Protein AF-A0AA90J756-F1 (afdb_monomer_lite)

Structure (mmCIF, N/CA/C/O backbone):
data_AF-A0AA90J756-F1
#
_entry.id   AF-A0AA90J756-F1
#
loop_
_atom_site.group_PDB
_atom_site.id
_atom_site.type_symbol
_atom_site.label_atom_id
_atom_site.label_alt_id
_atom_site.label_comp_id
_atom_site.label_asym_id
_atom_site.label_entity_id
_atom_site.label_seq_id
_atom_site.pdbx_PDB_ins_code
_atom_site.Cartn_x
_atom_site.Cartn_y
_atom_site.Cartn_z
_atom_site.occupancy
_atom_site.B_iso_or_equiv
_atom_site.auth_seq_id
_atom_site.auth_comp_id
_atom_site.auth_asym_id
_atom_site.auth_atom_id
_atom_site.pdbx_PDB_model_num
ATOM 1 N N . MET A 1 1 ? 8.817 -15.604 -20.008 1.00 68.88 1 MET A N 1
ATOM 2 C CA . MET A 1 1 ? 7.650 -16.110 -19.243 1.00 68.88 1 MET A CA 1
ATOM 3 C C . MET A 1 1 ? 7.463 -15.385 -17.914 1.00 68.88 1 MET A C 1
ATOM 5 O O . MET A 1 1 ? 6.362 -14.918 -17.663 1.00 68.88 1 MET A O 1
ATOM 9 N N . LEU A 1 2 ? 8.520 -15.205 -17.112 1.00 84.31 2 LEU A N 1
ATOM 10 C CA . LEU A 1 2 ? 8.449 -14.545 -15.800 1.00 84.31 2 LEU A CA 1
ATOM 11 C C . LEU A 1 2 ? 7.890 -13.107 -15.841 1.00 84.31 2 LEU A C 1
ATOM 13 O O . LEU A 1 2 ? 7.062 -12.756 -15.016 1.00 84.31 2 LEU A O 1
ATOM 17 N N . PHE A 1 3 ? 8.257 -12.312 -16.851 1.00 90.69 3 PHE A N 1
ATOM 18 C CA . PHE A 1 3 ? 7.803 -10.922 -17.002 1.00 90.69 3 PHE A CA 1
ATOM 19 C C . PHE A 1 3 ? 6.272 -10.767 -17.060 1.00 90.69 3 PHE A C 1
ATOM 21 O O . PHE A 1 3 ? 5.706 -9.915 -16.380 1.00 90.69 3 PHE A O 1
ATOM 28 N N . ASN A 1 4 ? 5.591 -11.639 -17.810 1.00 91.50 4 ASN A N 1
ATOM 29 C CA . ASN A 1 4 ? 4.132 -11.604 -17.942 1.00 91.50 4 ASN A CA 1
ATOM 30 C C . ASN A 1 4 ? 3.438 -11.947 -16.615 1.00 91.50 4 ASN A C 1
ATOM 32 O O . ASN A 1 4 ? 2.439 -11.328 -16.256 1.00 91.50 4 ASN A O 1
ATOM 36 N N . ILE A 1 5 ? 4.001 -12.901 -15.866 1.00 92.44 5 ILE A N 1
ATOM 37 C CA . ILE A 1 5 ? 3.497 -13.295 -14.546 1.00 92.44 5 ILE A CA 1
ATOM 38 C C . ILE A 1 5 ? 3.707 -12.157 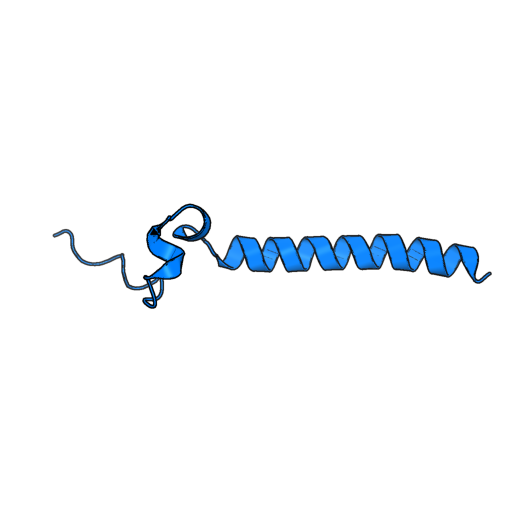-13.542 1.00 92.44 5 ILE A C 1
ATOM 40 O O . ILE A 1 5 ? 2.791 -11.845 -12.787 1.00 92.44 5 ILE A O 1
ATOM 44 N N . THR A 1 6 ? 4.863 -11.487 -13.570 1.00 94.69 6 THR A N 1
ATOM 45 C CA . THR A 1 6 ? 5.151 -10.340 -12.698 1.00 94.69 6 THR A CA 1
ATOM 46 C C . THR A 1 6 ? 4.185 -9.186 -12.945 1.00 94.69 6 THR A C 1
ATOM 48 O O . THR A 1 6 ? 3.642 -8.634 -11.992 1.00 94.69 6 THR A O 1
ATOM 51 N N . ILE A 1 7 ? 3.917 -8.845 -14.209 1.00 94.94 7 ILE A N 1
ATOM 52 C CA . ILE A 1 7 ? 2.952 -7.790 -14.553 1.00 94.94 7 ILE A CA 1
ATOM 53 C C . ILE A 1 7 ? 1.545 -8.175 -14.088 1.00 94.94 7 ILE A C 1
ATOM 55 O O . ILE A 1 7 ? 0.870 -7.363 -13.456 1.00 94.94 7 ILE A O 1
ATOM 59 N N . GLY A 1 8 ? 1.122 -9.418 -14.334 1.00 94.31 8 GLY A N 1
ATOM 60 C CA . GLY A 1 8 ? -0.166 -9.918 -13.854 1.00 94.31 8 GLY A CA 1
ATOM 61 C C . GLY A 1 8 ? -0.284 -9.826 -12.330 1.00 94.31 8 GLY A C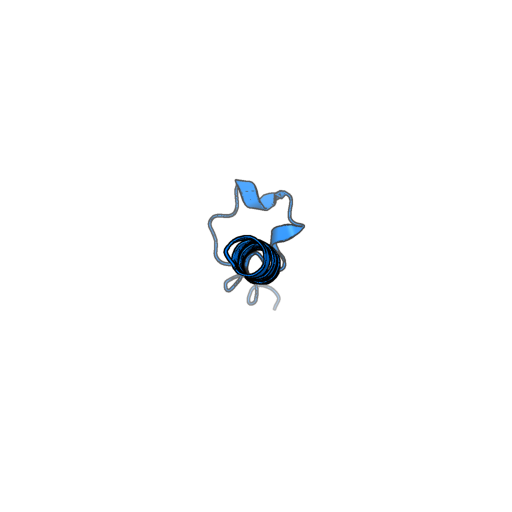 1
ATOM 62 O O . GLY A 1 8 ? -1.244 -9.254 -11.816 1.00 94.31 8 GLY A O 1
ATOM 63 N N . ALA A 1 9 ? 0.721 -10.309 -11.599 1.00 95.31 9 ALA A N 1
ATOM 64 C CA . ALA A 1 9 ? 0.747 -10.283 -10.140 1.00 95.31 9 ALA A CA 1
ATOM 65 C C . ALA A 1 9 ? 0.742 -8.856 -9.573 1.00 95.31 9 ALA A C 1
ATOM 67 O O . ALA A 1 9 ? 0.081 -8.610 -8.566 1.00 95.31 9 ALA A O 1
ATOM 68 N N . LEU A 1 10 ? 1.420 -7.9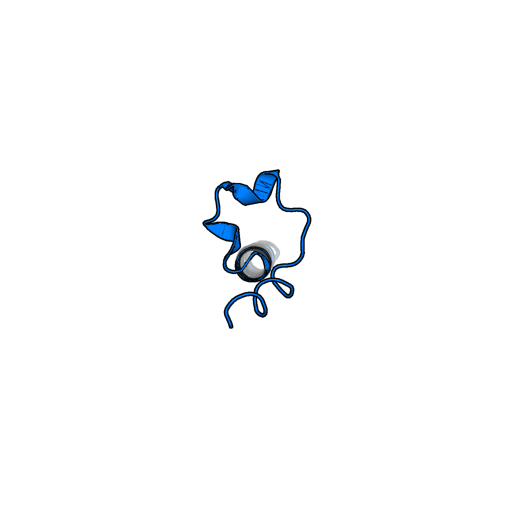04 -10.222 1.00 95.88 10 LEU A N 1
ATOM 69 C CA . LEU A 1 10 ? 1.395 -6.500 -9.813 1.00 95.88 10 LEU A CA 1
ATOM 70 C C . LEU A 1 10 ? 0.001 -5.887 -9.970 1.00 95.88 10 LEU A C 1
ATOM 72 O O . LEU A 1 10 ? -0.474 -5.233 -9.044 1.00 95.88 10 LEU A O 1
ATOM 76 N N . ILE A 1 11 ? -0.681 -6.130 -11.093 1.00 95.75 11 ILE A N 1
ATOM 77 C CA . ILE A 1 11 ? -2.033 -5.603 -11.334 1.00 95.75 11 ILE A CA 1
ATOM 78 C C . ILE A 1 11 ? -3.035 -6.227 -10.355 1.00 95.75 11 ILE A C 1
ATOM 80 O O . ILE A 1 11 ? -3.734 -5.502 -9.645 1.00 95.75 11 ILE A O 1
ATOM 84 N N . PHE A 1 12 ? -3.080 -7.561 -10.269 1.00 95.38 12 PHE A N 1
ATOM 85 C CA . PHE A 1 12 ? -4.003 -8.267 -9.375 1.00 95.38 12 PHE A CA 1
ATOM 86 C C . PHE A 1 12 ? -3.700 -7.994 -7.900 1.00 95.38 12 PHE A C 1
ATOM 88 O O . PHE A 1 12 ? -4.619 -7.756 -7.117 1.00 95.38 12 PHE A O 1
ATOM 95 N N . GLY A 1 13 ? -2.423 -7.969 -7.520 1.00 96.19 13 GLY A N 1
ATOM 96 C CA . GLY A 1 13 ? -1.989 -7.641 -6.166 1.00 96.19 13 GLY A CA 1
ATOM 97 C C . GLY A 1 13 ? -2.369 -6.216 -5.775 1.00 96.19 13 GLY A C 1
ATOM 98 O O . GLY A 1 13 ? -2.898 -6.000 -4.685 1.00 96.19 13 GLY A O 1
ATOM 99 N N . TYR A 1 14 ? -2.181 -5.247 -6.674 1.00 94.62 14 TYR A N 1
ATOM 100 C CA . TYR A 1 14 ? -2.572 -3.861 -6.426 1.00 94.62 14 TYR A CA 1
ATOM 101 C C . TYR A 1 14 ? -4.095 -3.696 -6.344 1.00 94.62 14 TYR A C 1
ATOM 103 O O . TYR A 1 14 ? -4.600 -3.044 -5.427 1.00 94.62 14 TYR A O 1
ATOM 111 N N . ALA A 1 15 ? -4.853 -4.337 -7.236 1.00 95.38 15 ALA A N 1
ATOM 112 C CA . ALA A 1 15 ? -6.313 -4.340 -7.180 1.00 95.38 15 ALA A CA 1
ATOM 113 C C . ALA A 1 15 ? -6.831 -4.961 -5.867 1.00 95.38 15 ALA A C 1
ATOM 115 O O . ALA A 1 15 ? -7.657 -4.366 -5.177 1.00 95.38 15 ALA A O 1
ATOM 116 N N . ALA A 1 16 ? -6.283 -6.104 -5.448 1.00 95.25 16 ALA A N 1
ATOM 117 C CA . ALA A 1 16 ? -6.635 -6.727 -4.174 1.00 95.25 16 ALA A CA 1
ATOM 118 C C . ALA A 1 16 ? -6.275 -5.831 -2.974 1.00 95.25 16 ALA A C 1
ATOM 120 O O . ALA A 1 16 ? -7.087 -5.643 -2.066 1.00 95.25 16 ALA A O 1
ATOM 121 N N . TRP A 1 17 ? -5.086 -5.221 -2.979 1.00 94.06 17 TRP A N 1
ATOM 122 C CA . TRP A 1 17 ? -4.639 -4.335 -1.905 1.00 94.06 17 TRP A CA 1
ATOM 123 C C . TRP A 1 17 ? -5.501 -3.076 -1.788 1.00 94.06 17 TRP A C 1
ATOM 125 O O . TRP A 1 17 ? -5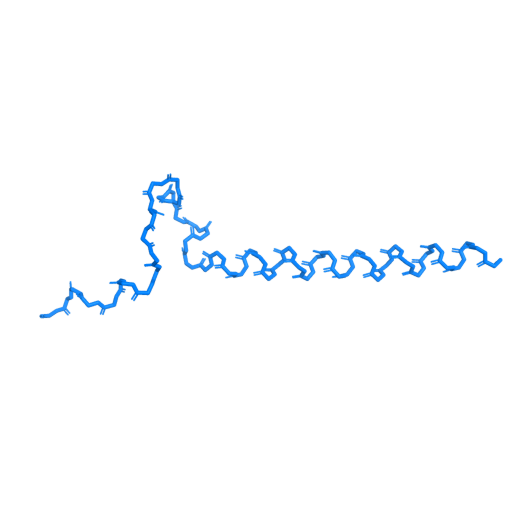.869 -2.672 -0.682 1.00 94.06 17 TRP A O 1
ATOM 135 N N . THR A 1 18 ? -5.863 -2.468 -2.918 1.00 91.56 18 THR A N 1
ATOM 136 C CA . THR A 1 18 ? -6.744 -1.294 -2.943 1.00 91.56 18 THR A CA 1
ATOM 137 C C . THR A 1 18 ? -8.141 -1.633 -2.439 1.00 91.56 18 THR A C 1
ATOM 139 O O . THR A 1 18 ? -8.651 -0.893 -1.601 1.00 91.56 18 THR A O 1
ATOM 142 N N . LEU A 1 19 ? -8.716 -2.774 -2.834 1.00 90.38 19 LEU A N 1
ATOM 143 C CA . LEU A 1 19 ? -9.995 -3.256 -2.307 1.00 90.38 19 LEU A CA 1
ATOM 144 C C . LEU A 1 19 ? -9.928 -3.513 -0.799 1.00 90.38 19 LEU A C 1
ATOM 146 O O . LEU A 1 19 ? -10.784 -3.026 -0.068 1.00 90.38 19 LEU A O 1
ATOM 150 N N . ILE A 1 20 ? -8.889 -4.184 -0.293 1.00 88.12 20 ILE A N 1
ATOM 151 C CA . ILE A 1 20 ? -8.719 -4.423 1.151 1.00 88.12 20 ILE A CA 1
ATOM 152 C C . ILE A 1 20 ? -8.570 -3.103 1.914 1.00 88.12 20 ILE A C 1
ATOM 154 O O . ILE A 1 20 ? -9.197 -2.909 2.958 1.00 88.12 20 ILE A O 1
ATOM 158 N N . LYS A 1 21 ? -7.771 -2.164 1.398 1.00 85.56 21 LYS A N 1
ATOM 159 C CA . LYS A 1 21 ? -7.595 -0.833 1.992 1.00 85.56 21 LYS A CA 1
ATOM 160 C C . LYS A 1 21 ? -8.904 -0.049 1.981 1.00 85.56 21 LYS A C 1
ATOM 162 O O . LYS A 1 21 ? -9.222 0.608 2.972 1.00 85.56 21 LYS A O 1
ATOM 167 N N . PHE A 1 22 ? -9.660 -0.130 0.890 1.00 81.38 22 PHE A N 1
ATOM 168 C CA . PHE A 1 22 ? -10.942 0.542 0.739 1.00 81.38 22 PHE A CA 1
ATOM 169 C C . PHE A 1 22 ? -11.999 -0.073 1.651 1.00 81.38 22 PHE A C 1
ATOM 171 O O . PHE A 1 22 ? -12.679 0.672 2.338 1.00 81.38 22 PHE A O 1
ATOM 178 N N . VAL A 1 23 ? -12.068 -1.400 1.776 1.00 80.88 23 VAL A N 1
ATOM 179 C CA . VAL A 1 23 ? -12.943 -2.094 2.733 1.00 80.88 23 VAL A CA 1
ATOM 180 C C . VAL A 1 23 ? -12.545 -1.760 4.169 1.00 80.88 23 VAL A C 1
ATOM 182 O O . VAL A 1 23 ? -13.407 -1.438 4.978 1.00 80.88 23 VAL A O 1
ATOM 185 N N . LYS A 1 24 ? -11.250 -1.741 4.507 1.00 71.44 24 LYS A N 1
ATOM 186 C CA . LYS A 1 24 ? -10.771 -1.335 5.840 1.00 71.44 24 LYS A CA 1
ATOM 187 C C . LYS A 1 24 ? -11.093 0.131 6.146 1.00 71.44 24 LYS A C 1
ATOM 189 O O . LYS A 1 24 ? -11.400 0.462 7.287 1.00 71.44 24 LYS A O 1
ATOM 194 N N . ARG A 1 25 ? -11.050 1.008 5.139 1.00 65.44 25 ARG A N 1
ATOM 195 C CA . ARG A 1 25 ? -11.454 2.418 5.254 1.00 65.44 25 ARG A CA 1
ATOM 196 C C . ARG A 1 25 ? -12.975 2.585 5.289 1.00 65.44 25 ARG A C 1
ATOM 198 O O . ARG A 1 25 ? -13.459 3.423 6.033 1.00 65.44 25 ARG A O 1
ATOM 205 N N . SER A 1 26 ? -13.718 1.763 4.560 1.00 63.78 26 SER A N 1
ATOM 206 C CA . SER A 1 26 ? -15.182 1.734 4.541 1.00 63.78 26 SER A CA 1
ATOM 207 C C . SER A 1 26 ? -15.735 1.220 5.873 1.00 63.78 26 SER A C 1
ATOM 209 O O . SER A 1 26 ? -16.656 1.815 6.421 1.00 63.78 26 SER A O 1
ATOM 211 N N . ARG A 1 27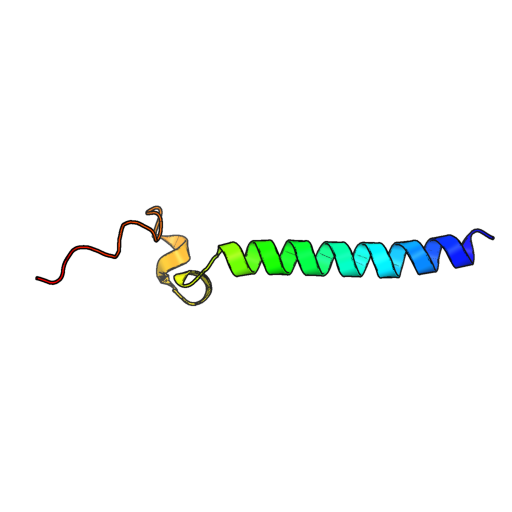 ? -15.077 0.225 6.488 1.00 59.22 27 ARG A N 1
ATOM 212 C CA . ARG A 1 27 ? -15.365 -0.249 7.853 1.00 59.22 27 ARG A CA 1
ATOM 213 C C . ARG A 1 27 ? -15.070 0.783 8.945 1.00 59.22 27 ARG A C 1
ATOM 215 O O . ARG A 1 27 ? -15.599 0.643 10.038 1.00 59.22 27 ARG A O 1
ATOM 222 N N . LYS A 1 28 ? -14.278 1.832 8.672 1.00 59.16 28 LYS A N 1
ATOM 223 C CA . LYS A 1 28 ? -14.173 2.986 9.586 1.00 59.16 28 LYS A CA 1
ATOM 224 C C . LYS A 1 28 ? -15.430 3.869 9.578 1.00 59.16 28 LYS A C 1
ATOM 226 O O . LYS A 1 28 ? -15.550 4.726 10.449 1.00 59.16 28 LYS A O 1
ATOM 231 N N . GLY A 1 29 ? -16.368 3.643 8.653 1.00 60.88 29 GLY A N 1
ATOM 232 C CA . GLY A 1 29 ? -17.713 4.216 8.666 1.00 60.88 29 GLY A CA 1
ATOM 233 C C . GLY A 1 29 ? -17.747 5.735 8.854 1.00 60.88 29 GLY A C 1
ATOM 234 O O . GLY A 1 29 ? -16.824 6.457 8.471 1.00 60.88 29 GLY A O 1
ATOM 235 N N . LYS A 1 30 ? -18.814 6.218 9.496 1.00 51.78 30 LYS A N 1
ATOM 236 C CA . LYS A 1 30 ? -19.040 7.635 9.840 1.00 51.78 30 LYS A CA 1
ATOM 237 C C . LYS A 1 30 ? -17.933 8.231 10.731 1.00 51.78 30 LYS A C 1
ATOM 239 O O . LYS A 1 30 ? -17.745 9.442 10.746 1.00 51.78 30 LYS A O 1
ATOM 244 N N . CYS A 1 31 ? -17.144 7.387 11.397 1.00 55.94 31 CYS A N 1
ATOM 245 C CA . CYS A 1 31 ? -16.029 7.787 12.254 1.00 55.94 31 CYS A CA 1
ATOM 246 C C . CYS A 1 31 ? -14.731 8.107 11.492 1.00 55.94 31 CYS A C 1
ATOM 248 O O . CYS A 1 31 ? -13.797 8.627 12.093 1.00 55.94 31 CYS A O 1
ATOM 250 N N . ALA A 1 32 ? -14.643 7.843 10.181 1.00 55.78 32 ALA A N 1
ATOM 251 C CA . ALA A 1 32 ? -13.455 8.172 9.383 1.00 55.78 32 ALA A CA 1
ATOM 252 C C . ALA A 1 32 ? -13.243 9.687 9.177 1.00 55.78 32 ALA A C 1
ATOM 254 O O . ALA A 1 32 ? -12.120 10.098 8.887 1.00 55.78 32 ALA A O 1
ATOM 255 N N . ALA A 1 33 ? -14.301 10.494 9.320 1.00 56.09 33 ALA A N 1
ATOM 256 C CA . ALA A 1 33 ? -14.261 11.960 9.286 1.00 56.09 33 ALA A CA 1
ATOM 257 C C . ALA A 1 33 ? -14.348 12.595 10.687 1.00 56.09 33 ALA A C 1
ATOM 259 O O . ALA A 1 33 ? -14.332 13.815 10.812 1.00 56.09 33 ALA A O 1
ATOM 260 N N . CYS A 1 34 ? -14.461 11.783 11.741 1.00 50.84 34 CYS A N 1
ATOM 261 C CA . CYS A 1 34 ? -14.609 12.273 13.102 1.00 50.84 34 CYS A CA 1
ATOM 262 C C . CYS A 1 34 ? -13.220 12.445 13.735 1.00 50.84 34 CYS A C 1
ATOM 264 O O . CYS A 1 34 ? -12.478 11.472 13.884 1.00 50.84 34 CYS A O 1
ATOM 266 N N . GLU A 1 35 ? -12.864 13.671 14.131 1.00 58.66 35 GLU A N 1
ATOM 267 C CA . GLU A 1 35 ? -11.630 13.969 14.886 1.00 58.66 35 GLU A CA 1
ATOM 268 C C . GLU A 1 35 ? -11.539 13.165 16.199 1.00 58.66 35 GLU A C 1
ATOM 270 O O . GLU A 1 35 ? -10.451 12.858 16.690 1.00 58.66 35 GLU A O 1
ATOM 275 N N . LEU A 1 36 ? -12.698 12.729 16.704 1.00 53.31 36 LEU A N 1
ATOM 276 C CA . LEU A 1 36 ? -12.880 11.911 17.896 1.00 53.31 36 LEU A CA 1
ATOM 277 C C . LEU A 1 36 ? -12.542 10.423 17.673 1.00 53.31 36 LEU A C 1
ATOM 279 O O . LEU A 1 36 ? -12.778 9.598 18.544 1.00 53.31 36 LEU A O 1
ATOM 283 N N . ASN A 1 37 ? -11.966 10.017 16.536 1.00 55.47 37 ASN A N 1
ATOM 284 C CA . ASN A 1 37 ? -11.533 8.625 16.340 1.00 55.47 37 ASN A CA 1
ATOM 285 C C . ASN A 1 37 ? -10.342 8.223 17.238 1.00 55.47 37 ASN A C 1
ATOM 287 O O . ASN A 1 37 ? -10.110 7.034 17.437 1.00 55.47 37 ASN A O 1
ATOM 291 N N . ARG A 1 38 ? -9.588 9.190 17.789 1.00 57.62 38 ARG A N 1
ATOM 292 C CA . ARG A 1 38 ? -8.475 8.918 18.724 1.00 57.62 38 ARG A CA 1
ATOM 293 C C . ARG A 1 38 ? -8.934 8.638 20.157 1.00 57.62 38 ARG A C 1
ATOM 295 O O . ARG A 1 38 ? -8.151 8.087 20.920 1.00 57.62 38 ARG A O 1
ATOM 302 N N . THR A 1 39 ? -10.159 9.018 20.517 1.00 58.78 39 THR A N 1
ATOM 303 C CA . THR A 1 39 ? -10.676 8.949 21.896 1.00 58.78 39 THR A CA 1
ATOM 304 C C . THR A 1 39 ? -11.981 8.159 22.021 1.00 58.78 39 THR A C 1
ATOM 306 O O . THR A 1 39 ? -12.271 7.659 23.104 1.00 58.78 39 THR A O 1
ATOM 309 N N . CYS A 1 40 ? -12.750 7.971 20.941 1.00 50.69 40 CYS A N 1
ATOM 310 C CA . CYS A 1 40 ? -13.914 7.084 20.949 1.00 50.69 40 CYS A CA 1
ATOM 311 C C . CYS A 1 40 ? -13.497 5.616 20.822 1.00 50.69 40 CYS A C 1
ATOM 313 O O . CYS A 1 40 ? -13.201 5.126 19.733 1.00 50.69 40 CYS A O 1
ATOM 315 N N . GLN A 1 41 ? -13.533 4.912 21.952 1.00 58.00 41 GLN A N 1
ATOM 316 C CA . GLN A 1 41 ? -13.428 3.454 22.040 1.00 58.00 41 GLN A CA 1
ATOM 317 C C . GLN A 1 41 ? -14.805 2.757 21.936 1.00 58.00 41 GLN A C 1
ATOM 319 O O . GLN A 1 41 ? -14.882 1.531 21.963 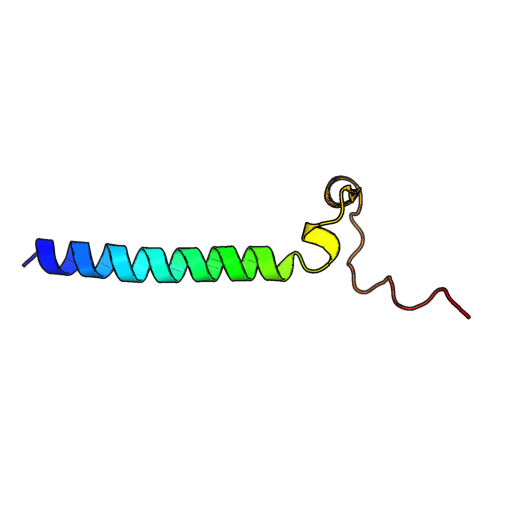1.00 58.00 41 GLN A O 1
ATOM 324 N N . SER A 1 42 ? -15.891 3.527 21.805 1.00 54.75 42 SER A N 1
ATOM 325 C CA . SER A 1 42 ? -17.272 3.044 21.697 1.00 54.75 42 SER A CA 1
ATOM 326 C C . SER A 1 42 ? -17.643 2.730 20.245 1.00 54.75 42 SER A C 1
ATOM 328 O O . SER A 1 42 ? -17.414 3.541 19.343 1.00 54.75 42 SER A O 1
ATOM 330 N N . GLY A 1 43 ? -18.219 1.546 20.021 1.00 54.59 43 GLY A N 1
ATOM 331 C CA . GLY A 1 43 ? -18.764 1.142 18.729 1.00 54.59 43 GLY A CA 1
ATOM 332 C C . GLY A 1 43 ? -19.817 2.138 18.246 1.00 54.59 43 GLY A C 1
ATOM 333 O O . GLY A 1 43 ? -20.614 2.665 19.016 1.00 54.59 43 GLY A O 1
ATOM 334 N N . CYS A 1 44 ? -19.821 2.419 16.944 1.00 56.97 44 CYS A N 1
ATOM 335 C CA . CYS A 1 44 ? -20.766 3.353 16.327 1.00 56.97 44 CYS A CA 1
ATOM 336 C C . CYS A 1 44 ? -22.208 2.796 16.268 1.00 56.97 44 CYS A C 1
ATOM 338 O O . CYS A 1 44 ? -23.087 3.431 15.685 1.00 56.97 44 CYS A O 1
ATOM 340 N N . ASP A 1 45 ? -22.438 1.623 16.857 1.00 54.28 45 ASP A N 1
ATOM 341 C CA . ASP A 1 45 ? -23.731 0.964 17.006 1.00 54.28 45 ASP A CA 1
ATOM 342 C C . ASP A 1 45 ? -24.536 1.518 18.201 1.00 54.28 45 ASP A C 1
ATOM 344 O O . ASP A 1 45 ? -25.765 1.464 18.188 1.00 54.28 45 ASP A O 1
ATOM 348 N N . ASP A 1 46 ? -23.880 2.153 19.182 1.00 53.91 46 ASP A N 1
ATOM 349 C CA . ASP A 1 46 ? -24.532 2.693 20.388 1.00 53.91 46 ASP A CA 1
ATOM 350 C C . ASP A 1 46 ? -25.120 4.111 20.206 1.00 53.91 46 ASP A C 1
ATOM 352 O O . ASP A 1 46 ? -25.877 4.603 21.045 1.00 53.91 46 ASP A O 1
ATOM 356 N N . VAL A 1 47 ? -24.846 4.787 19.082 1.00 56.97 47 VAL A N 1
ATOM 357 C CA . VAL A 1 47 ? -25.351 6.146 18.789 1.00 56.97 47 VAL A CA 1
ATOM 358 C C . VAL A 1 47 ? -26.635 6.086 17.951 1.00 56.97 47 VAL A C 1
ATOM 360 O O . VAL A 1 47 ? -26.746 6.706 16.894 1.00 56.97 47 VAL A O 1
ATOM 363 N N . LYS A 1 48 ? -27.631 5.310 18.392 1.00 53.38 48 LYS A N 1
ATOM 364 C CA . LYS A 1 48 ? -28.996 5.395 17.834 1.00 53.38 48 LYS A CA 1
ATOM 365 C C . LYS A 1 48 ? -30.096 5.643 18.869 1.00 53.38 48 LYS A C 1
ATOM 367 O O . LYS A 1 48 ? -31.242 5.801 18.472 1.00 53.38 48 LYS A O 1
ATOM 372 N N . MET A 1 49 ? -29.800 5.752 20.164 1.00 52.03 49 MET A N 1
ATOM 373 C CA . MET A 1 49 ? -30.862 5.859 21.177 1.00 52.03 49 MET A CA 1
ATOM 374 C C . MET A 1 49 ? -30.518 6.847 22.304 1.00 52.03 49 MET A C 1
ATOM 376 O O . MET A 1 49 ? -30.296 6.446 23.440 1.00 52.03 49 MET A O 1
ATOM 380 N N . LYS A 1 50 ? -30.482 8.156 22.013 1.00 50.53 50 LYS A N 1
ATOM 381 C CA . LYS A 1 50 ? -30.719 9.197 23.039 1.00 50.53 50 LYS A CA 1
ATOM 382 C C . LYS A 1 50 ? -31.264 10.491 22.426 1.00 50.53 50 LYS A C 1
ATOM 384 O O . LYS A 1 50 ? -30.669 11.555 22.564 1.00 50.53 50 LYS A O 1
ATOM 389 N N . ASN A 1 51 ? -32.379 10.390 21.706 1.00 58.84 51 ASN A N 1
ATOM 390 C CA . ASN A 1 51 ? -33.230 11.546 21.412 1.00 58.84 51 ASN A CA 1
ATOM 391 C C . ASN A 1 51 ? -34.690 11.103 21.202 1.00 58.84 51 ASN A C 1
ATOM 393 O O . ASN A 1 51 ? -35.157 11.012 20.070 1.00 58.84 51 ASN A O 1
ATOM 397 N N . SER A 1 52 ? -35.350 10.715 22.298 1.00 48.00 52 SER A N 1
ATOM 398 C CA . SER A 1 52 ? -36.719 11.105 22.675 1.00 48.00 52 SER A CA 1
ATOM 399 C C . SER A 1 52 ? -37.044 10.563 24.061 1.00 48.00 52 SER A C 1
ATOM 401 O O . SER A 1 52 ? -36.472 9.511 24.424 1.00 48.00 52 SER A O 1
#

Organism: NCBI:txid1925021

Secondary structure (DSSP, 8-state):
-HHHHHHHHHHHHHHHHHHHHHHHHHTTGGGGG-GGGGT--S-TTSTTS---

Foldseek 3Di:
DVVVVVVVCVVVVVVVVVVVVVVVCVVCPPVNPPPCPVPDPDDPVPPPDDDD

Radius of gyration: 18.85 Å; chains: 1; bounding box: 45×30×42 Å

pLDDT: mean 71.63, std 17.94, range [48.0, 96.19]

Sequence (52 aa):
MLFNITIGALIFGYAAWTLIKFVKRSRKGKCAACELNRTCQSGCDDVKMKNS